Protein AF-A0A383DPG6-F1 (afdb_monomer_lite)

Structure (mmCIF, N/CA/C/O backbone):
data_AF-A0A383DPG6-F1
#
_entry.id   AF-A0A383DPG6-F1
#
loop_
_atom_site.group_PDB
_atom_site.id
_atom_site.type_symbol
_atom_s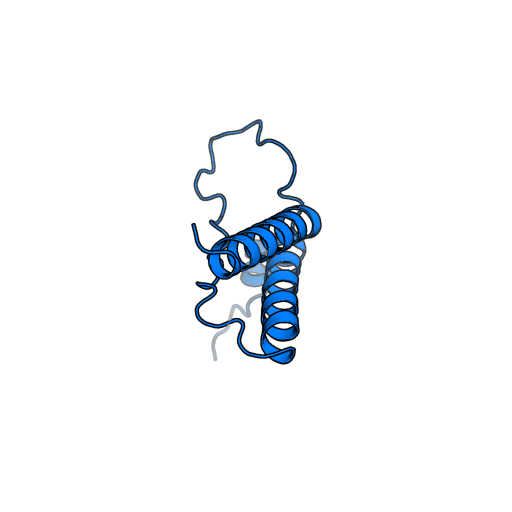ite.label_atom_id
_atom_site.label_alt_id
_atom_site.label_comp_id
_atom_site.label_asym_id
_atom_site.label_entity_id
_atom_site.label_seq_id
_atom_site.pdbx_PDB_ins_code
_atom_site.Cartn_x
_atom_site.Cartn_y
_atom_site.Cartn_z
_atom_site.occupancy
_atom_site.B_iso_or_equiv
_atom_site.auth_seq_id
_atom_site.auth_comp_id
_atom_site.auth_asym_id
_atom_site.auth_atom_id
_atom_site.pdbx_PDB_model_num
ATOM 1 N N . MET A 1 1 ? 20.395 12.144 -15.374 1.00 58.66 1 MET A N 1
ATOM 2 C CA . MET A 1 1 ? 19.502 11.129 -14.777 1.00 58.66 1 MET A CA 1
ATOM 3 C C . MET A 1 1 ? 19.275 10.053 -15.818 1.00 58.66 1 MET A C 1
ATOM 5 O O . MET A 1 1 ? 18.921 10.412 -16.940 1.00 58.66 1 MET A O 1
ATOM 9 N N . ASN A 1 2 ? 19.555 8.786 -15.511 1.00 79.00 2 ASN A N 1
ATOM 10 C CA . ASN A 1 2 ? 19.405 7.722 -16.501 1.00 79.00 2 ASN A CA 1
ATOM 11 C C . ASN A 1 2 ? 17.917 7.445 -16.759 1.00 79.00 2 ASN A C 1
ATOM 13 O O . ASN A 1 2 ? 17.051 7.740 -15.934 1.00 79.00 2 ASN A O 1
ATOM 17 N N . LYS A 1 3 ? 17.600 6.898 -17.938 1.00 74.56 3 LYS A N 1
ATOM 18 C CA . LYS A 1 3 ? 16.214 6.586 -18.330 1.00 74.56 3 LYS A CA 1
ATOM 19 C C . LYS A 1 3 ? 15.543 5.619 -17.345 1.00 74.56 3 LYS A C 1
ATOM 21 O O . LYS A 1 3 ? 14.348 5.751 -17.093 1.00 74.56 3 LYS A O 1
ATOM 26 N N . GLU A 1 4 ? 16.315 4.688 -16.792 1.00 72.44 4 GLU A N 1
ATOM 27 C CA . GLU A 1 4 ? 15.859 3.739 -15.777 1.00 72.44 4 GLU A CA 1
ATOM 28 C C . GLU A 1 4 ? 15.517 4.440 -14.455 1.00 72.44 4 GLU A C 1
ATOM 30 O O . GLU A 1 4 ? 14.409 4.264 -13.955 1.00 72.44 4 GLU A O 1
ATOM 35 N N . ASP A 1 5 ? 16.386 5.325 -13.957 1.00 76.44 5 ASP A N 1
ATOM 36 C CA . ASP A 1 5 ? 16.135 6.115 -12.739 1.00 76.44 5 ASP A CA 1
ATOM 37 C C . ASP A 1 5 ? 14.847 6.943 -12.859 1.00 76.44 5 ASP A C 1
ATOM 39 O O . ASP A 1 5 ? 14.021 6.973 -11.951 1.00 76.44 5 ASP A O 1
ATOM 43 N N . ASN A 1 6 ? 14.618 7.557 -14.026 1.00 85.75 6 ASN A N 1
ATOM 44 C CA . ASN A 1 6 ? 13.399 8.324 -14.299 1.00 85.75 6 ASN A CA 1
ATOM 45 C C . ASN A 1 6 ? 12.134 7.453 -14.236 1.00 85.75 6 ASN A C 1
ATOM 47 O O . ASN A 1 6 ? 11.083 7.897 -13.780 1.00 85.75 6 ASN A O 1
ATOM 51 N N . PHE A 1 7 ? 12.213 6.207 -14.700 1.00 86.62 7 PHE A N 1
ATOM 52 C CA . PHE A 1 7 ? 11.086 5.286 -14.620 1.00 86.62 7 PHE A CA 1
ATOM 53 C C . PHE A 1 7 ? 10.811 4.846 -13.175 1.00 86.62 7 PHE A C 1
ATOM 55 O O . PHE A 1 7 ? 9.655 4.883 -12.750 1.00 86.62 7 PHE A O 1
ATOM 62 N N . LYS A 1 8 ? 11.854 4.493 -12.410 1.00 86.00 8 LYS A N 1
ATOM 63 C CA . LYS A 1 8 ? 11.724 4.109 -10.993 1.00 86.00 8 LYS A CA 1
ATOM 64 C C . LYS A 1 8 ? 11.096 5.235 -10.171 1.00 86.00 8 LYS A C 1
ATOM 66 O O . LYS A 1 8 ? 10.148 4.993 -9.427 1.00 86.00 8 LYS A O 1
ATOM 71 N N . GLU A 1 9 ? 11.535 6.473 -10.388 1.00 86.00 9 GLU A N 1
ATOM 72 C CA . GLU A 1 9 ? 10.969 7.646 -9.716 1.00 86.00 9 GLU A CA 1
ATOM 73 C C . GLU A 1 9 ? 9.500 7.890 -10.081 1.00 86.00 9 GLU A C 1
ATOM 75 O O . GLU A 1 9 ? 8.670 8.127 -9.203 1.00 86.00 9 GLU A O 1
ATOM 80 N N . LYS A 1 10 ? 9.121 7.754 -11.357 1.00 89.88 10 LYS A N 1
ATOM 81 C CA . LYS A 1 10 ? 7.708 7.863 -11.759 1.00 89.88 10 LYS A CA 1
ATOM 82 C C . LYS A 1 10 ? 6.841 6.777 -11.127 1.00 89.88 10 LYS A C 1
ATOM 84 O O . LYS A 1 10 ? 5.726 7.060 -10.692 1.00 89.88 10 LYS A O 1
ATOM 89 N N . PHE A 1 11 ? 7.343 5.544 -11.062 1.00 89.94 11 PHE A N 1
ATOM 90 C CA . PHE A 1 11 ? 6.639 4.445 -10.405 1.00 89.94 11 PHE A CA 1
ATOM 91 C C . PHE A 1 11 ? 6.456 4.716 -8.906 1.00 89.94 11 PHE A C 1
ATOM 93 O O . PHE A 1 11 ? 5.346 4.583 -8.387 1.00 89.94 11 PHE A O 1
ATOM 100 N N . LYS A 1 12 ? 7.509 5.199 -8.237 1.00 88.69 12 LYS A N 1
ATOM 101 C CA . LYS A 1 12 ? 7.467 5.642 -6.838 1.00 88.69 12 LYS A CA 1
ATOM 102 C C . LYS A 1 12 ? 6.399 6.709 -6.614 1.00 88.69 12 LYS A C 1
ATOM 104 O O . LYS A 1 12 ? 5.559 6.568 -5.729 1.00 88.69 12 LYS A O 1
ATOM 109 N N . GLN A 1 13 ? 6.381 7.748 -7.448 1.00 89.25 13 GLN A N 1
ATOM 110 C CA . GLN A 1 13 ? 5.388 8.822 -7.371 1.00 89.25 13 GLN A CA 1
ATOM 111 C C . GLN A 1 13 ? 3.955 8.304 -7.546 1.00 89.25 13 GLN A C 1
ATOM 113 O O . GLN A 1 13 ? 3.068 8.691 -6.783 1.00 89.25 13 GLN A O 1
ATOM 118 N N . ALA A 1 14 ? 3.722 7.407 -8.508 1.00 93.00 14 ALA A N 1
ATOM 1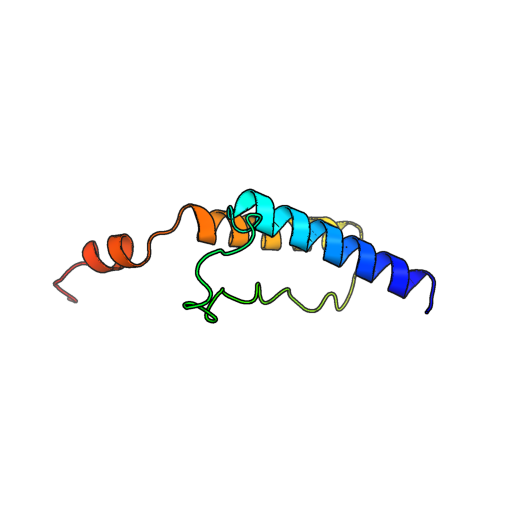19 C CA . ALA A 1 14 ? 2.407 6.815 -8.746 1.00 93.00 14 ALA A CA 1
ATOM 120 C C . ALA A 1 14 ? 1.920 5.975 -7.551 1.00 93.00 14 ALA A C 1
ATOM 122 O O . ALA A 1 14 ? 0.753 6.070 -7.152 1.00 93.00 14 ALA A O 1
ATOM 123 N N . LEU A 1 15 ? 2.811 5.188 -6.943 1.00 91.88 15 LEU A N 1
ATOM 124 C CA . LEU A 1 15 ? 2.492 4.419 -5.742 1.00 91.88 15 LEU A CA 1
ATOM 125 C C . LEU A 1 15 ? 2.202 5.334 -4.546 1.00 91.88 15 LEU A C 1
ATOM 127 O O . LEU A 1 15 ? 1.169 5.166 -3.905 1.00 91.88 15 LEU A O 1
ATOM 131 N N . ILE A 1 16 ? 3.025 6.358 -4.297 1.00 89.19 16 ILE A N 1
ATOM 132 C CA . ILE A 1 16 ? 2.777 7.343 -3.229 1.00 89.19 16 ILE A CA 1
ATOM 133 C C . ILE A 1 16 ? 1.420 8.030 -3.422 1.00 89.19 16 ILE A C 1
ATOM 135 O O . ILE A 1 16 ? 0.653 8.166 -2.469 1.00 89.19 16 ILE A O 1
ATOM 139 N N . SER A 1 17 ? 1.101 8.449 -4.649 1.00 90.88 17 SER A N 1
ATOM 140 C CA . SER A 1 17 ? -0.191 9.065 -4.969 1.00 90.88 17 SER A CA 1
ATOM 141 C C . SER A 1 17 ? -1.356 8.125 -4.655 1.00 90.88 17 SER A C 1
ATOM 143 O O . SER A 1 17 ? -2.326 8.545 -4.025 1.00 90.88 17 SER A O 1
ATOM 145 N N . THR A 1 18 ? -1.228 6.845 -5.011 1.00 92.94 18 THR A N 1
ATOM 146 C CA . THR A 1 18 ? -2.237 5.828 -4.697 1.00 92.94 18 THR A CA 1
ATOM 147 C C . THR A 1 18 ? -2.411 5.668 -3.186 1.00 92.94 18 THR A C 1
ATOM 149 O O . THR A 1 18 ? -3.537 5.746 -2.696 1.00 92.94 18 THR A O 1
ATOM 152 N N . VAL A 1 19 ? -1.316 5.487 -2.440 1.00 91.75 19 VAL A N 1
ATOM 153 C CA . VAL A 1 19 ? -1.360 5.303 -0.981 1.00 91.75 19 VAL A CA 1
ATOM 154 C C . VAL A 1 19 ? -2.051 6.486 -0.312 1.00 91.75 19 VAL A C 1
ATOM 156 O O . VAL A 1 19 ? -2.903 6.280 0.548 1.00 91.75 19 VAL A O 1
ATOM 159 N N . LYS A 1 20 ? -1.753 7.723 -0.731 1.00 90.94 20 LYS A N 1
ATOM 160 C CA . LYS A 1 20 ? -2.420 8.924 -0.204 1.00 90.94 20 LYS A CA 1
ATOM 161 C C . LYS A 1 20 ? -3.924 8.917 -0.456 1.00 90.94 20 LYS A C 1
ATOM 163 O O . LYS A 1 20 ? -4.688 9.266 0.433 1.00 90.94 20 LYS A O 1
ATOM 168 N N . VAL A 1 21 ? -4.363 8.505 -1.643 1.00 93.31 21 VAL A N 1
ATOM 169 C CA . VAL A 1 21 ? -5.796 8.425 -1.961 1.00 93.31 21 VAL A CA 1
ATOM 170 C C . VAL A 1 21 ? -6.484 7.343 -1.129 1.00 93.31 21 VAL A C 1
ATOM 172 O O . VAL A 1 21 ? -7.507 7.624 -0.507 1.00 93.31 21 VAL A O 1
ATOM 175 N N . ILE A 1 22 ? -5.919 6.131 -1.074 1.00 93.94 22 ILE A N 1
ATOM 176 C CA . ILE A 1 22 ? -6.502 5.016 -0.313 1.00 93.94 22 ILE A CA 1
ATOM 177 C C . ILE A 1 22 ? -6.542 5.344 1.178 1.00 93.94 22 ILE A C 1
ATOM 179 O O . ILE A 1 22 ? -7.568 5.116 1.803 1.00 93.94 22 ILE A O 1
ATOM 183 N N . SER A 1 23 ? -5.471 5.909 1.735 1.00 91.06 23 SER A N 1
ATOM 184 C CA . SER A 1 23 ? -5.387 6.267 3.159 1.00 91.06 23 SER A CA 1
ATOM 185 C C . SER A 1 23 ? -6.077 7.585 3.527 1.00 91.06 23 SER A C 1
ATOM 187 O O . SER A 1 23 ? -5.964 8.028 4.664 1.00 91.06 23 SER A O 1
ATOM 189 N N . GLU A 1 24 ? -6.767 8.221 2.575 1.00 90.06 24 GLU A N 1
ATOM 190 C CA . GLU A 1 24 ? -7.418 9.534 2.717 1.00 90.06 24 GLU A CA 1
ATOM 191 C C . GLU A 1 24 ? -6.485 10.709 3.086 1.00 90.06 24 GLU A C 1
ATOM 193 O O . GLU A 1 24 ? -6.937 11.824 3.338 1.00 90.06 24 GLU A O 1
ATOM 198 N N . ASP A 1 25 ? -5.171 10.502 2.984 1.00 85.94 25 ASP A N 1
ATOM 199 C CA . ASP A 1 25 ? -4.090 11.460 3.257 1.00 85.94 25 ASP A CA 1
ATOM 200 C C . ASP A 1 25 ? -3.688 12.282 2.010 1.00 85.94 25 ASP A C 1
ATOM 202 O O . ASP A 1 25 ? -2.529 12.631 1.776 1.00 85.94 25 ASP A O 1
ATOM 206 N N . TYR A 1 26 ? -4.651 12.530 1.121 1.00 86.12 26 TYR A N 1
ATOM 207 C CA . TYR A 1 26 ? -4.470 13.348 -0.087 1.00 86.12 26 TYR A CA 1
ATOM 208 C C . TYR A 1 26 ? -4.860 14.813 0.135 1.00 86.12 26 TYR A C 1
ATOM 210 O O . TYR A 1 26 ? -4.582 15.666 -0.712 1.00 86.12 26 TYR A O 1
ATOM 218 N N . ARG A 1 27 ? -5.544 15.109 1.243 1.00 83.31 27 ARG A N 1
ATOM 219 C CA . ARG A 1 27 ? -6.002 16.459 1.564 1.00 83.31 27 ARG A CA 1
ATOM 220 C C . ARG A 1 27 ? -4.824 17.277 2.102 1.00 83.31 27 ARG A C 1
ATOM 222 O O . ARG A 1 27 ? -4.053 16.763 2.907 1.00 83.31 27 ARG A O 1
ATOM 229 N N . PRO A 1 28 ? -4.672 18.548 1.700 1.00 72.75 28 PRO A N 1
ATOM 230 C CA . PRO A 1 28 ? -3.690 19.424 2.324 1.00 72.75 28 PRO A CA 1
ATOM 231 C C . PRO A 1 28 ? -4.040 19.586 3.811 1.00 72.75 28 PRO A C 1
ATOM 233 O O . PRO A 1 28 ? -5.128 20.064 4.139 1.00 72.75 28 PRO A O 1
ATOM 236 N N . ASN A 1 29 ? -3.141 19.154 4.702 1.00 61.91 29 ASN A N 1
ATOM 237 C CA . ASN A 1 29 ? -3.303 19.307 6.149 1.00 61.91 29 ASN A CA 1
ATOM 238 C C . ASN A 1 29 ? -3.495 20.792 6.489 1.00 61.91 29 ASN A C 1
ATOM 240 O O . ASN A 1 29 ? -2.594 21.597 6.259 1.00 61.91 29 ASN A O 1
ATOM 244 N N . LYS A 1 30 ? -4.659 21.158 7.039 1.00 55.50 30 LYS A N 1
ATOM 245 C CA . LYS A 1 30 ? -4.879 22.488 7.638 1.00 55.50 30 LYS A CA 1
ATOM 246 C C . LYS A 1 30 ? -4.263 22.600 9.036 1.00 55.50 30 LYS A C 1
ATOM 248 O O . LYS A 1 30 ? -3.919 23.703 9.441 1.00 55.50 30 LYS A O 1
ATOM 253 N N . ASP A 1 31 ? -4.060 21.469 9.712 1.00 52.38 31 ASP A N 1
ATOM 254 C CA . ASP A 1 31 ? -3.604 21.407 11.098 1.00 52.38 31 ASP A CA 1
ATOM 255 C C . ASP A 1 31 ? -2.228 20.730 11.171 1.00 52.38 31 ASP A C 1
ATOM 257 O O . ASP A 1 31 ? -2.090 19.512 11.267 1.00 52.38 31 ASP A O 1
ATOM 261 N N . SER A 1 32 ? -1.174 21.540 11.100 1.00 48.28 32 SER A N 1
ATOM 262 C CA . SER A 1 32 ? 0.240 21.134 11.082 1.00 48.28 32 SER A CA 1
ATOM 263 C C . SER A 1 32 ? 0.775 20.556 12.405 1.00 48.28 32 SER A C 1
ATOM 265 O O . SER A 1 32 ? 1.987 20.492 12.594 1.00 48.28 32 SER A O 1
ATOM 267 N N . ASN A 1 33 ? -0.086 20.145 13.340 1.00 44.47 33 ASN A N 1
ATOM 268 C CA . ASN A 1 33 ? 0.331 19.780 14.701 1.00 44.47 33 ASN A CA 1
ATOM 269 C C . ASN A 1 33 ? 0.635 18.286 14.894 1.00 44.47 33 ASN A C 1
ATOM 271 O O . ASN A 1 33 ? 1.156 17.908 15.938 1.00 44.47 33 ASN A O 1
ATOM 275 N N . ASN A 1 34 ? 0.389 17.439 13.890 1.00 43.88 34 ASN A N 1
ATOM 276 C CA . ASN A 1 34 ? 0.838 16.045 13.879 1.00 43.88 34 ASN A CA 1
ATOM 277 C C . ASN A 1 34 ? 1.830 15.822 12.729 1.00 43.88 34 ASN A C 1
ATOM 279 O O . ASN A 1 34 ? 1.546 15.160 11.735 1.00 43.88 34 ASN A O 1
ATOM 283 N N . ALA A 1 35 ? 3.039 16.366 12.887 1.00 44.50 35 ALA A N 1
ATOM 284 C CA . ALA A 1 35 ? 4.204 16.040 12.054 1.00 44.50 35 ALA A CA 1
ATOM 285 C C . ALA A 1 35 ? 4.643 14.562 12.182 1.00 44.50 35 ALA A C 1
ATOM 287 O O . ALA A 1 35 ? 5.551 14.113 11.489 1.00 44.50 35 ALA A O 1
ATOM 288 N N . SER A 1 36 ? 3.968 13.790 13.039 1.00 44.59 36 SER A N 1
ATOM 289 C CA . SER A 1 36 ? 3.983 12.331 13.036 1.00 44.59 36 SER A CA 1
ATOM 290 C C . SER A 1 36 ? 3.214 11.731 11.858 1.00 44.59 36 SER A C 1
ATOM 292 O O . SER A 1 36 ? 3.108 10.509 11.824 1.00 44.59 36 SER A O 1
ATOM 294 N N . SER A 1 37 ? 2.688 12.550 10.921 1.00 48.50 37 SER A N 1
ATOM 295 C CA . SER A 1 37 ? 2.123 12.144 9.629 1.00 48.50 37 SER A CA 1
ATOM 296 C C . SER A 1 37 ? 3.022 11.075 9.046 1.00 48.50 37 SER A C 1
ATOM 298 O O . SER A 1 37 ? 4.086 11.387 8.511 1.00 48.50 37 SER A O 1
ATOM 300 N N . ASN A 1 38 ? 2.630 9.825 9.306 1.00 48.66 38 ASN A N 1
ATOM 301 C CA . ASN A 1 38 ? 3.515 8.684 9.226 1.00 48.66 38 ASN A CA 1
ATOM 302 C C . ASN A 1 38 ? 4.089 8.717 7.831 1.00 48.66 38 ASN A C 1
ATOM 304 O O . ASN A 1 38 ? 3.340 8.513 6.870 1.00 48.66 38 ASN A O 1
ATOM 308 N N . ASN A 1 39 ? 5.375 9.078 7.746 1.00 50.12 39 ASN A N 1
ATOM 309 C CA . ASN A 1 39 ? 6.152 8.932 6.541 1.00 50.12 39 ASN A CA 1
ATOM 310 C C . ASN A 1 39 ? 5.831 7.518 6.121 1.00 50.12 39 ASN A C 1
ATOM 312 O O . ASN A 1 39 ? 6.154 6.587 6.856 1.00 50.12 39 ASN A O 1
ATOM 316 N N . ILE A 1 40 ? 5.067 7.374 5.039 1.00 54.41 40 ILE A N 1
ATOM 317 C CA . ILE A 1 40 ? 4.886 6.087 4.399 1.00 54.41 40 ILE A CA 1
ATOM 318 C C . ILE A 1 40 ? 6.331 5.698 4.148 1.00 54.41 40 ILE A C 1
ATOM 320 O O . ILE A 1 40 ? 6.984 6.328 3.313 1.00 54.41 40 ILE A O 1
ATOM 324 N N . THR A 1 41 ? 6.872 4.814 4.990 1.00 53.84 41 THR A N 1
ATOM 325 C CA . THR A 1 41 ? 8.222 4.277 4.883 1.00 53.84 41 THR A CA 1
ATOM 326 C C . THR A 1 41 ? 8.147 3.415 3.658 1.00 53.84 41 THR A C 1
ATOM 328 O O . THR A 1 41 ? 7.865 2.223 3.701 1.00 53.84 41 THR A O 1
ATOM 331 N N . PHE A 1 42 ? 8.204 4.112 2.538 1.00 59.56 42 PHE A N 1
ATOM 332 C CA . PHE A 1 42 ? 8.148 3.546 1.236 1.00 59.56 42 PHE A CA 1
ATOM 333 C C . PHE A 1 42 ? 9.429 2.745 1.159 1.00 59.56 42 PHE A C 1
ATOM 335 O O . PHE A 1 42 ? 10.509 3.324 1.290 1.00 59.56 42 PHE A O 1
ATOM 342 N N . PHE A 1 43 ? 9.291 1.426 1.059 1.00 63.00 43 PHE A N 1
ATOM 343 C CA . PHE A 1 43 ? 10.418 0.537 0.848 1.00 63.00 43 PHE A CA 1
ATOM 344 C C . PHE A 1 43 ? 11.300 1.147 -0.243 1.00 63.00 43 PHE A C 1
ATOM 346 O O . PHE A 1 43 ? 10.781 1.637 -1.257 1.00 63.00 43 PHE A O 1
ATOM 353 N N . GLU A 1 44 ? 12.612 1.196 -0.015 1.00 64.88 44 GLU A N 1
ATOM 354 C CA . GLU A 1 44 ? 13.525 1.587 -1.080 1.00 64.88 44 GLU A CA 1
ATOM 355 C C . GLU A 1 44 ? 13.229 0.666 -2.275 1.00 64.88 44 GLU A C 1
ATOM 357 O O . GLU A 1 44 ? 13.072 -0.554 -2.140 1.00 64.88 44 GLU A O 1
ATOM 362 N N . LEU A 1 45 ? 12.973 1.267 -3.444 1.00 72.62 45 LEU A N 1
ATOM 363 C CA . LEU A 1 45 ? 12.709 0.522 -4.676 1.00 72.62 45 LEU A CA 1
ATOM 364 C C . LEU A 1 45 ? 14.048 -0.034 -5.171 1.00 72.62 45 LEU A C 1
ATOM 366 O O . LEU A 1 45 ? 14.574 0.415 -6.188 1.00 72.62 45 LEU A O 1
ATOM 370 N N . ASP A 1 46 ? 14.608 -0.971 -4.411 1.00 66.38 46 ASP A N 1
ATOM 371 C CA . ASP A 1 46 ? 15.955 -1.498 -4.608 1.00 66.38 46 ASP A CA 1
ATOM 372 C C . ASP A 1 46 ? 16.062 -2.214 -5.951 1.00 66.38 46 ASP A C 1
ATOM 374 O O . ASP A 1 46 ? 17.032 -2.032 -6.690 1.00 66.38 46 ASP A O 1
ATOM 378 N N . ASN A 1 47 ? 15.041 -3.003 -6.311 1.00 69.25 47 ASN A N 1
ATOM 379 C CA . ASN A 1 47 ? 15.060 -3.773 -7.547 1.00 69.25 47 ASN A CA 1
ATOM 380 C C . ASN A 1 47 ? 13.668 -3.914 -8.185 1.00 69.25 47 ASN A C 1
ATOM 382 O O . ASN A 1 47 ? 12.757 -4.523 -7.629 1.00 69.25 47 ASN A O 1
ATOM 386 N N . LEU A 1 48 ? 13.530 -3.364 -9.395 1.00 81.69 48 LEU A N 1
ATOM 387 C CA . LEU A 1 48 ? 12.368 -3.501 -10.283 1.00 81.69 48 LEU A CA 1
ATOM 388 C C . LEU A 1 48 ? 12.761 -4.353 -11.498 1.00 81.69 48 LEU A C 1
ATOM 390 O O . LEU A 1 48 ? 12.631 -3.930 -12.646 1.00 81.69 48 LEU A O 1
ATOM 394 N N . SER A 1 49 ? 13.335 -5.525 -11.232 1.00 84.38 49 SER A N 1
ATOM 395 C CA . SER A 1 49 ? 13.970 -6.375 -12.244 1.00 84.38 49 SER A CA 1
ATOM 396 C C . SER A 1 49 ? 12.993 -7.332 -12.928 1.00 84.38 49 SER A C 1
ATOM 398 O O . SER A 1 49 ? 13.276 -7.826 -14.020 1.00 84.38 49 SER A O 1
ATOM 400 N N . SER A 1 50 ? 11.824 -7.575 -12.333 1.00 90.00 50 SER A N 1
ATOM 401 C CA . SER A 1 50 ? 10.805 -8.482 -12.856 1.00 90.00 50 SER A CA 1
ATOM 402 C C . SER A 1 50 ? 9.399 -7.885 -12.788 1.00 90.00 50 SER A C 1
ATOM 404 O O . SER A 1 50 ? 9.093 -7.022 -11.968 1.00 90.00 50 SER A O 1
ATOM 406 N N . LYS A 1 51 ? 8.482 -8.412 -13.613 1.00 90.12 51 LYS A N 1
ATOM 407 C CA . LYS A 1 51 ? 7.052 -8.057 -13.553 1.00 90.12 51 LYS A CA 1
ATOM 408 C C . LYS A 1 51 ? 6.453 -8.301 -12.160 1.00 90.12 51 LYS A C 1
ATOM 410 O O . LYS A 1 51 ? 5.579 -7.552 -11.733 1.00 90.12 51 LYS A O 1
ATOM 415 N N . HIS A 1 52 ? 6.927 -9.336 -11.467 1.00 92.75 52 HIS A N 1
ATOM 416 C CA . HIS A 1 52 ? 6.462 -9.692 -10.132 1.00 92.75 52 HIS A CA 1
ATOM 417 C C . HIS A 1 52 ? 6.770 -8.595 -9.104 1.00 92.75 52 HIS A C 1
ATOM 419 O O . HIS A 1 52 ? 5.945 -8.345 -8.230 1.00 92.75 52 HIS A O 1
ATOM 425 N N . ASP A 1 53 ? 7.897 -7.888 -9.238 1.00 89.94 53 ASP A N 1
ATOM 426 C CA . ASP A 1 53 ? 8.268 -6.820 -8.303 1.00 89.94 53 ASP A CA 1
ATOM 427 C C . ASP A 1 53 ? 7.238 -5.687 -8.309 1.00 89.94 53 ASP A C 1
ATOM 429 O O . ASP A 1 53 ? 6.825 -5.227 -7.249 1.00 89.94 53 ASP A O 1
ATOM 433 N N . PHE A 1 54 ? 6.730 -5.298 -9.482 1.00 89.94 54 PHE A N 1
ATOM 434 C CA . PHE A 1 54 ? 5.679 -4.279 -9.589 1.00 89.94 54 PHE A CA 1
ATOM 435 C C . PHE A 1 54 ? 4.399 -4.691 -8.864 1.00 89.94 54 PHE A C 1
ATOM 437 O O . PHE A 1 54 ? 3.789 -3.878 -8.169 1.00 89.94 54 PHE A O 1
ATOM 444 N N . THR A 1 55 ? 3.987 -5.951 -9.025 1.00 92.69 55 THR A N 1
ATOM 445 C CA . THR A 1 55 ? 2.807 -6.488 -8.344 1.00 92.69 55 THR A CA 1
ATOM 446 C C . THR A 1 55 ? 3.029 -6.554 -6.838 1.00 92.69 55 THR A C 1
ATOM 448 O O . THR A 1 55 ? 2.140 -6.146 -6.095 1.00 92.69 55 THR A O 1
ATOM 451 N N . ARG A 1 56 ? 4.212 -6.993 -6.389 1.00 92.31 56 ARG A N 1
ATOM 452 C CA . ARG A 1 56 ? 4.580 -7.030 -4.969 1.00 92.31 56 ARG A CA 1
ATOM 453 C C . ARG A 1 56 ? 4.529 -5.6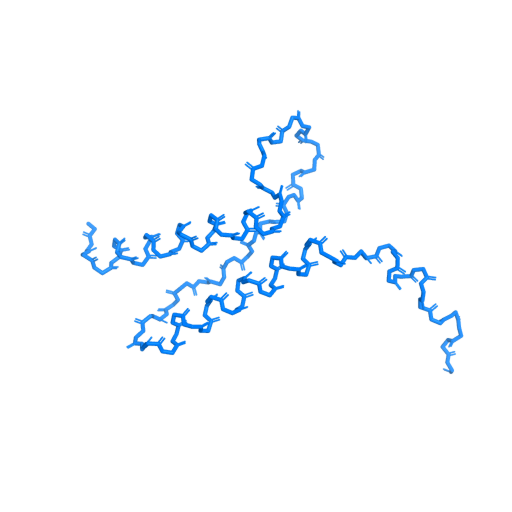33 -4.351 1.00 92.31 56 ARG A C 1
ATOM 455 O O . ARG A 1 56 ? 3.765 -5.432 -3.415 1.00 92.31 56 ARG A O 1
ATOM 462 N N . TYR A 1 57 ? 5.237 -4.659 -4.926 1.00 91.12 57 TYR A N 1
ATOM 463 C CA . TYR A 1 57 ? 5.249 -3.284 -4.414 1.00 91.12 57 TYR A CA 1
ATOM 464 C C . TYR A 1 57 ? 3.854 -2.659 -4.391 1.00 91.12 57 TYR A C 1
ATOM 466 O O . TYR A 1 57 ? 3.513 -1.938 -3.457 1.00 91.12 57 TYR A O 1
ATOM 474 N N . ARG A 1 58 ? 3.022 -2.945 -5.401 1.00 91.94 58 ARG A N 1
ATOM 475 C CA . ARG A 1 58 ? 1.631 -2.490 -5.413 1.00 91.94 58 ARG A CA 1
ATOM 476 C C . ARG A 1 58 ? 0.819 -3.119 -4.281 1.00 91.94 58 ARG A C 1
ATOM 478 O O . ARG A 1 58 ? 0.108 -2.396 -3.593 1.00 91.94 58 ARG A O 1
ATOM 485 N N . ALA A 1 59 ? 0.925 -4.432 -4.093 1.00 93.38 59 ALA A N 1
ATOM 486 C CA . ALA A 1 59 ? 0.196 -5.152 -3.054 1.00 93.38 59 ALA A CA 1
ATOM 487 C C . ALA A 1 59 ? 0.607 -4.696 -1.646 1.00 93.38 59 ALA A C 1
ATOM 489 O O . ALA A 1 59 ? -0.258 -4.460 -0.806 1.00 93.38 59 ALA A O 1
ATOM 490 N N . GLU A 1 60 ? 1.906 -4.524 -1.403 1.00 91.44 60 GLU A N 1
ATOM 491 C CA . GLU A 1 60 ? 2.445 -4.022 -0.134 1.00 91.44 60 GLU A CA 1
ATOM 492 C C . GLU A 1 60 ? 1.963 -2.594 0.150 1.00 91.44 60 GLU A C 1
ATOM 494 O O . GLU A 1 60 ? 1.409 -2.326 1.216 1.00 91.44 60 GLU A O 1
ATOM 499 N N . ALA A 1 61 ? 2.097 -1.688 -0.826 1.00 91.12 61 ALA A N 1
ATOM 500 C CA . ALA A 1 61 ? 1.674 -0.298 -0.684 1.00 91.12 61 ALA A CA 1
ATOM 501 C C . ALA A 1 61 ? 0.160 -0.170 -0.438 1.00 91.12 61 ALA A C 1
ATOM 503 O O . ALA A 1 61 ? -0.257 0.550 0.472 1.00 91.12 61 ALA A O 1
ATOM 504 N N . ASP A 1 62 ? -0.664 -0.884 -1.212 1.00 93.19 62 ASP A N 1
ATOM 505 C CA . ASP A 1 62 ? -2.120 -0.865 -1.049 1.00 93.19 62 ASP A CA 1
ATOM 506 C C . ASP A 1 62 ? -2.530 -1.467 0.310 1.00 93.19 62 ASP A C 1
ATOM 508 O O . ASP A 1 62 ? -3.411 -0.922 0.975 1.00 93.19 62 ASP A O 1
ATOM 512 N N . SER A 1 63 ? -1.860 -2.531 0.772 1.00 93.44 63 SER A N 1
ATOM 513 C CA . SER A 1 63 ? -2.130 -3.150 2.081 1.00 93.44 63 SER A CA 1
ATOM 514 C C . SER A 1 63 ? -1.851 -2.193 3.240 1.00 93.44 63 SER A C 1
ATOM 516 O O . SER A 1 63 ? -2.689 -2.049 4.131 1.00 93.44 63 SER A O 1
ATOM 518 N N . GLU A 1 64 ? -0.717 -1.489 3.218 1.00 88.88 64 GLU A N 1
ATOM 519 C CA . GLU A 1 64 ? -0.390 -0.487 4.240 1.00 88.88 64 GLU A CA 1
ATOM 520 C C . GLU A 1 64 ? -1.359 0.704 4.207 1.00 88.88 64 GLU A C 1
ATOM 522 O O . GLU A 1 64 ? -1.790 1.198 5.252 1.00 88.88 64 GLU A O 1
ATOM 527 N N . ALA A 1 65 ? -1.781 1.135 3.015 1.00 91.31 65 ALA A N 1
ATOM 528 C CA . ALA A 1 65 ? -2.762 2.207 2.875 1.00 91.31 65 ALA A CA 1
ATOM 529 C C . ALA A 1 65 ? -4.134 1.817 3.450 1.00 91.31 65 ALA A C 1
ATOM 531 O O . ALA A 1 65 ? -4.756 2.604 4.168 1.00 91.31 65 ALA A O 1
ATOM 532 N N . LEU A 1 66 ? -4.591 0.593 3.163 1.00 93.38 66 LEU A N 1
ATOM 533 C CA . LEU A 1 66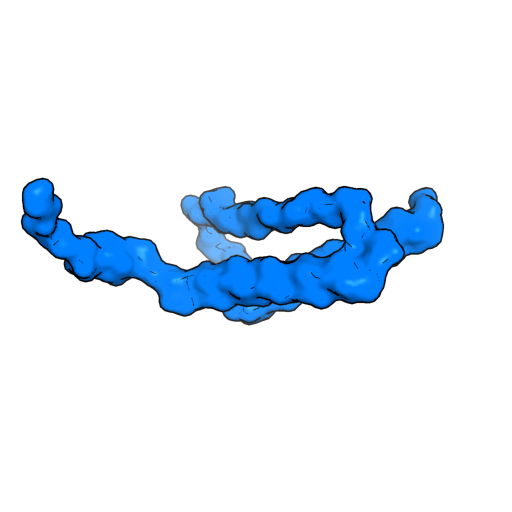 ? -5.828 0.037 3.711 1.00 93.38 66 LEU A CA 1
ATOM 534 C C . LEU A 1 66 ? -5.739 -0.109 5.228 1.00 93.38 66 LEU A C 1
ATOM 536 O O . LEU A 1 66 ? -6.663 0.290 5.934 1.00 93.38 66 LEU A O 1
ATOM 540 N N . LYS A 1 67 ? -4.612 -0.614 5.740 1.00 89.75 67 LYS A N 1
ATOM 541 C CA . LYS A 1 67 ? -4.358 -0.704 7.178 1.00 89.75 67 LYS A CA 1
ATOM 542 C C . LYS A 1 67 ? -4.465 0.671 7.830 1.00 89.75 67 LYS A C 1
ATOM 544 O O . LYS A 1 67 ? -5.191 0.801 8.805 1.00 89.75 67 LYS A O 1
ATOM 549 N N . LYS A 1 68 ? -3.838 1.707 7.266 1.00 87.31 68 LYS A N 1
ATOM 550 C CA . LYS A 1 68 ? -3.939 3.083 7.781 1.00 87.31 68 LYS A CA 1
ATOM 551 C C . LYS A 1 68 ? -5.373 3.624 7.767 1.00 87.31 68 LYS A C 1
ATOM 553 O O . LYS A 1 68 ? -5.754 4.308 8.708 1.00 87.31 68 LYS A O 1
ATOM 558 N N . LYS A 1 69 ? -6.159 3.331 6.727 1.00 90.06 69 LYS A N 1
ATOM 559 C CA . LYS A 1 69 ? -7.550 3.802 6.615 1.00 90.06 69 LYS A CA 1
ATOM 560 C C . LYS A 1 69 ? -8.510 3.095 7.571 1.00 90.06 69 LYS A C 1
A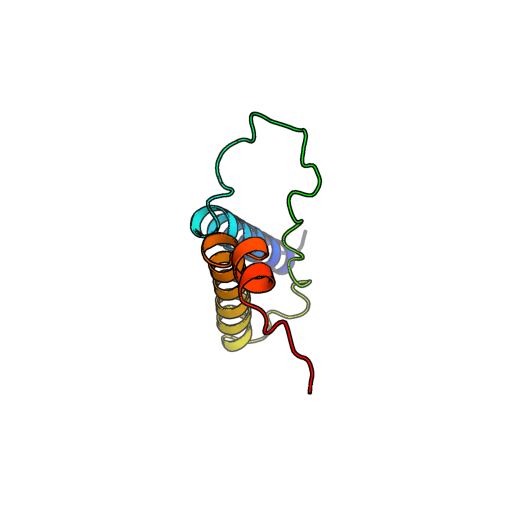TOM 562 O O . LYS A 1 69 ? -9.405 3.731 8.113 1.00 90.06 69 LYS A O 1
ATOM 567 N N . PHE A 1 70 ? -8.370 1.780 7.712 1.00 89.81 70 PHE A N 1
ATOM 568 C CA . PHE A 1 70 ? -9.380 0.942 8.362 1.00 89.81 70 PHE A CA 1
ATOM 569 C C . PHE A 1 70 ? -8.958 0.399 9.727 1.00 89.81 70 PHE A C 1
ATOM 571 O O . PHE A 1 70 ? -9.803 -0.128 10.445 1.00 89.81 70 PHE A O 1
ATOM 578 N N . SER A 1 71 ? -7.679 0.496 10.098 1.00 88.75 71 SER A N 1
ATOM 579 C CA . SER A 1 71 ? -7.220 0.055 11.417 1.00 88.75 71 SER A CA 1
ATOM 580 C C . SER A 1 71 ? -7.305 1.197 12.410 1.00 88.75 71 SER A C 1
ATOM 582 O O . SER A 1 71 ? -6.702 2.249 12.216 1.00 88.75 71 SER A O 1
ATOM 584 N N . ASP A 1 72 ? -7.979 0.936 13.520 1.00 88.56 72 ASP A N 1
ATOM 585 C CA . ASP A 1 72 ? -8.008 1.824 14.667 1.00 88.56 72 ASP A CA 1
ATOM 586 C C . ASP A 1 72 ? -7.234 1.168 15.814 1.00 88.56 72 ASP A C 1
ATOM 588 O O . ASP A 1 72 ? -7.623 0.127 16.356 1.00 88.56 72 ASP A O 1
ATOM 592 N N . LYS A 1 73 ? -6.083 1.762 16.151 1.00 85.56 73 LYS A N 1
ATOM 593 C CA . LYS A 1 73 ? -5.218 1.256 17.218 1.00 85.56 73 LYS A CA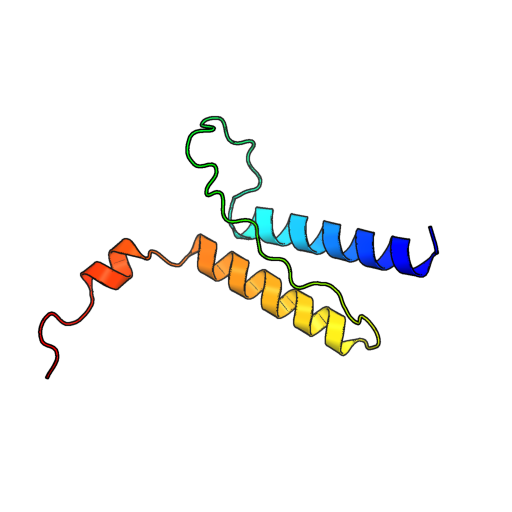 1
ATOM 594 C C . LYS A 1 73 ? -5.889 1.394 18.580 1.00 85.56 73 LYS A C 1
ATOM 596 O O . LYS A 1 73 ? -5.693 0.521 19.415 1.00 85.56 73 LYS A O 1
ATOM 601 N N . GLU A 1 74 ? -6.651 2.455 18.809 1.00 89.81 74 GLU A N 1
ATOM 602 C CA . GLU A 1 74 ? -7.334 2.684 20.078 1.00 89.81 74 GLU A CA 1
ATOM 603 C C . GLU A 1 74 ? -8.427 1.633 20.287 1.00 89.81 74 GLU A C 1
ATOM 605 O O . GLU A 1 74 ? -8.428 0.949 21.309 1.00 89.81 74 GLU A O 1
ATOM 610 N N . ILE A 1 75 ? -9.268 1.395 19.273 1.00 90.19 75 ILE A N 1
ATOM 611 C CA . ILE A 1 75 ? -10.273 0.321 19.302 1.00 90.19 75 ILE A CA 1
ATOM 612 C C . ILE A 1 75 ? -9.602 -1.040 19.498 1.00 90.19 75 ILE A C 1
ATOM 614 O O . ILE A 1 75 ? -10.057 -1.822 20.331 1.00 90.19 75 ILE A O 1
ATOM 618 N N . PHE A 1 76 ? -8.518 -1.335 18.775 1.00 87.75 76 PHE A N 1
ATOM 619 C CA . PHE A 1 76 ? -7.796 -2.598 18.940 1.00 87.75 76 PHE A CA 1
ATOM 620 C C . PHE A 1 76 ? -7.299 -2.791 20.380 1.00 87.75 76 PHE A C 1
ATOM 622 O O . PHE A 1 76 ? -7.541 -3.843 20.964 1.00 87.75 76 PHE A O 1
ATOM 629 N N . GLN A 1 77 ? -6.650 -1.777 20.965 1.00 89.12 77 GLN A N 1
ATOM 630 C CA . GLN A 1 77 ? -6.147 -1.839 22.342 1.00 89.12 77 GLN A CA 1
ATOM 631 C C . GLN A 1 77 ? -7.286 -1.971 23.363 1.00 89.12 77 GLN A C 1
ATOM 633 O O . GLN A 1 77 ? -7.180 -2.777 24.282 1.00 89.12 77 GLN A O 1
ATOM 638 N N . ASN A 1 78 ? -8.400 -1.262 23.162 1.00 93.12 78 ASN A N 1
ATOM 639 C CA . ASN A 1 78 ? -9.581 -1.334 24.030 1.00 93.12 78 ASN A CA 1
ATOM 640 C C . ASN A 1 78 ? -10.269 -2.710 24.015 1.00 93.12 78 ASN A C 1
ATOM 642 O O . ASN A 1 78 ? -11.009 -3.031 24.941 1.00 93.12 78 ASN A O 1
ATOM 646 N N . ASN A 1 79 ? -10.045 -3.516 22.972 1.00 91.62 79 ASN A N 1
ATOM 647 C CA . ASN A 1 79 ? -10.602 -4.863 22.835 1.00 91.62 79 ASN A CA 1
ATOM 648 C C . ASN A 1 79 ? -9.590 -5.975 23.162 1.00 91.62 79 ASN A C 1
ATOM 650 O O . ASN A 1 79 ? -9.898 -7.154 22.968 1.00 91.62 79 ASN A O 1
ATOM 654 N N . LEU A 1 80 ? -8.389 -5.640 23.648 1.00 90.81 80 LEU A N 1
ATOM 655 C CA . LEU A 1 80 ? -7.465 -6.659 24.139 1.00 90.81 80 LEU A CA 1
ATOM 656 C C . LEU A 1 80 ? -8.032 -7.322 25.406 1.00 90.81 80 LEU A C 1
ATOM 658 O O . LEU A 1 80 ? -8.642 -6.651 26.241 1.00 90.81 80 LEU A O 1
ATOM 662 N N . PRO A 1 81 ? -7.847 -8.641 25.580 1.00 90.75 81 PRO A N 1
ATOM 663 C CA . PRO A 1 81 ? -8.280 -9.314 26.793 1.00 90.75 81 PRO A CA 1
ATOM 664 C C . PRO A 1 81 ? -7.520 -8.755 28.001 1.00 90.75 81 PRO A C 1
ATOM 666 O O . PRO A 1 81 ? -6.293 -8.780 28.042 1.00 90.75 81 PRO A O 1
ATOM 669 N N . ASN A 1 82 ? -8.262 -8.301 29.012 1.00 82.44 82 ASN A N 1
ATOM 670 C CA . ASN A 1 82 ? -7.683 -7.771 30.254 1.00 82.44 82 ASN A CA 1
ATOM 671 C C . ASN A 1 82 ? -6.972 -8.839 31.099 1.00 82.44 82 ASN A C 1
ATOM 673 O O . ASN A 1 82 ? -6.173 -8.503 31.969 1.00 82.44 82 ASN A O 1
ATOM 677 N N . ASN A 1 83 ? -7.254 -10.117 30.843 1.00 80.25 83 ASN A N 1
ATOM 678 C CA . ASN A 1 83 ? -6.608 -11.232 31.516 1.00 80.25 83 ASN A CA 1
ATOM 679 C C . ASN A 1 83 ? -5.593 -11.858 30.559 1.00 80.25 83 ASN A C 1
ATOM 681 O O . ASN A 1 83 ? -5.958 -12.656 29.695 1.00 80.25 83 ASN A O 1
ATOM 685 N N . SER A 1 84 ? -4.317 -11.518 30.722 1.00 68.94 84 SER A N 1
ATOM 686 C CA . SER A 1 84 ? -3.252 -12.421 30.292 1.00 68.94 84 SER A CA 1
ATOM 687 C C . SER A 1 84 ? -3.297 -13.638 31.215 1.00 68.94 84 SER A C 1
ATOM 689 O O . SER A 1 84 ? -3.250 -13.463 32.434 1.00 68.94 84 SER A O 1
ATOM 691 N N . SER A 1 85 ? -3.475 -14.833 30.646 1.00 68.81 85 SER A N 1
ATOM 692 C CA . SER A 1 85 ? -3.383 -16.099 31.391 1.00 68.81 85 SER A CA 1
ATOM 693 C C . SER A 1 85 ? -2.062 -16.230 32.141 1.00 68.81 85 SER A C 1
ATOM 695 O O . SER A 1 85 ? -1.049 -15.697 31.632 1.00 68.81 85 SER A O 1
#

pLDDT: mean 80.16, std 15.34, range [43.88, 93.94]

InterPro domains:
  IPR006538 Cobalt chelatase, CobT subunit [PF06213] (8-83)

Organism: NCBI:txid408172

Foldseek 3Di:
DDPVVVVLVVLVVVLVCVLCVLLVVPDDDPDPPPPPPPPPPQPDPPDPPDPVSSVVSNVVSNVVSNCNNPPDPVVVVVPPDPDDD

Sequence (85 aa):
MNKEDNFKEKFKQALISTVKVISEDYRPNKDSNNASSNNITFFELDNLSSKHDFTRYRAEADSEALKKKFSDKEIFQNNLPNNSS

Secondary structure (DSSP, 8-state):
--HHHHHHHHHHHHHHHHHHHHTTTTSPPS-TT-TT-------------SHHHHHHHHHHHHHHHHHHHH--HHHHHHTS-S---

Radius of gyration: 16.9 Å; chains: 1; bounding box: 30×39×50 Å